Protein AF-A0A2E8VBD3-F1 (afdb_monomer_lite)

Structure (mmCIF, N/CA/C/O backbone):
data_AF-A0A2E8VBD3-F1
#
_entry.id   AF-A0A2E8VBD3-F1
#
loop_
_atom_site.group_PDB
_atom_site.id
_atom_site.type_symbol
_atom_site.label_atom_id
_atom_site.label_alt_id
_atom_site.label_comp_id
_atom_site.label_asym_id
_atom_site.label_entity_id
_atom_site.label_seq_id
_atom_site.pdbx_PDB_ins_code
_atom_site.Cartn_x
_atom_site.Cartn_y
_atom_site.Cartn_z
_atom_site.occupancy
_atom_site.B_iso_or_equiv
_atom_site.auth_seq_id
_atom_site.auth_comp_id
_atom_site.auth_asym_id
_atom_site.auth_atom_id
_atom_site.pdbx_PDB_model_num
ATOM 1 N N . ASP A 1 1 ? -5.736 -14.302 -5.544 1.00 76.19 1 ASP A N 1
ATOM 2 C CA . ASP A 1 1 ? -6.497 -14.669 -4.325 1.00 76.19 1 ASP A CA 1
ATOM 3 C C . ASP A 1 1 ? -6.373 -13.694 -3.163 1.00 76.19 1 ASP A C 1
ATOM 5 O O . ASP A 1 1 ? -7.402 -13.297 -2.637 1.00 76.19 1 ASP A O 1
ATOM 9 N N . MET A 1 2 ? -5.179 -13.204 -2.810 1.00 87.00 2 MET A N 1
ATOM 10 C CA . MET A 1 2 ? -5.014 -12.272 -1.673 1.00 87.00 2 MET A CA 1
ATOM 11 C C . MET A 1 2 ? -5.880 -11.003 -1.744 1.00 87.00 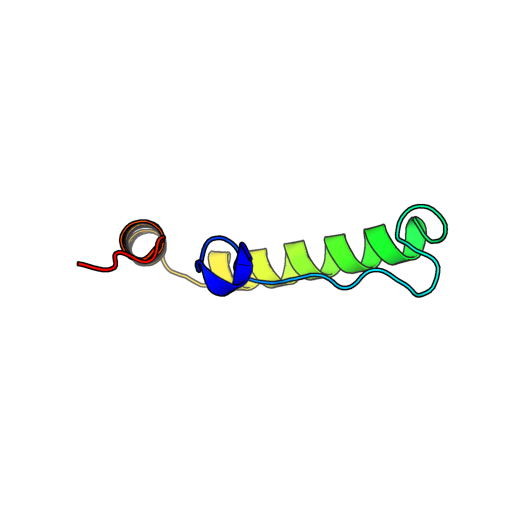2 MET A C 1
ATOM 13 O O . MET A 1 2 ? -6.413 -10.563 -0.730 1.00 87.00 2 MET A O 1
ATOM 17 N N . PHE A 1 3 ? -6.045 -10.429 -2.939 1.00 86.12 3 PHE A N 1
ATOM 18 C CA . PHE A 1 3 ? -6.899 -9.252 -3.135 1.00 86.12 3 PHE A CA 1
ATOM 19 C C . PHE A 1 3 ? -8.383 -9.569 -2.905 1.00 86.12 3 PHE A C 1
ATOM 21 O O . PHE A 1 3 ? -9.095 -8.776 -2.308 1.00 86.12 3 PHE A O 1
ATOM 28 N N . ARG A 1 4 ? -8.837 -10.764 -3.312 1.00 84.88 4 ARG A N 1
ATOM 29 C CA . ARG A 1 4 ? -10.217 -11.222 -3.077 1.00 84.88 4 ARG A CA 1
ATOM 30 C C . ARG A 1 4 ? -10.482 -11.509 -1.596 1.00 84.88 4 ARG A C 1
ATOM 32 O O . ARG A 1 4 ? -11.603 -11.345 -1.145 1.00 84.88 4 ARG A O 1
ATOM 39 N N . ALA A 1 5 ? -9.450 -11.898 -0.849 1.00 85.19 5 ALA A N 1
ATOM 40 C CA . ALA A 1 5 ? -9.513 -12.144 0.591 1.00 85.19 5 ALA A CA 1
ATOM 41 C C . ALA A 1 5 ? -9.313 -10.875 1.453 1.00 85.19 5 ALA A C 1
ATOM 43 O O . ALA A 1 5 ? -9.115 -10.990 2.662 1.00 85.19 5 ALA A O 1
ATOM 44 N N . ASN A 1 6 ? -9.324 -9.675 0.851 1.00 84.62 6 ASN A N 1
ATOM 45 C CA . ASN A 1 6 ? -9.091 -8.384 1.519 1.00 84.62 6 ASN A CA 1
ATOM 46 C C . ASN A 1 6 ? -7.754 -8.277 2.283 1.00 84.62 6 ASN A C 1
ATOM 48 O O . ASN A 1 6 ? -7.607 -7.455 3.187 1.00 84.62 6 ASN A O 1
ATOM 52 N N . LEU A 1 7 ? -6.752 -9.083 1.916 1.00 87.25 7 LEU A N 1
ATOM 53 C CA . LEU A 1 7 ? -5.441 -9.070 2.575 1.00 87.25 7 LEU A CA 1
ATOM 54 C C . LEU A 1 7 ? -4.544 -7.938 2.060 1.00 87.25 7 LEU A C 1
ATOM 56 O O . LEU A 1 7 ? -3.710 -7.412 2.796 1.00 87.25 7 LEU A O 1
ATOM 60 N N . VAL A 1 8 ? -4.711 -7.557 0.791 1.00 91.19 8 VAL A N 1
ATOM 61 C CA . VAL A 1 8 ? -3.906 -6.526 0.121 1.00 91.19 8 VAL A CA 1
ATOM 62 C C . VAL A 1 8 ? -4.802 -5.439 -0.457 1.00 91.19 8 VAL A C 1
ATOM 64 O O . VAL A 1 8 ? -5.843 -5.733 -1.036 1.00 91.19 8 VAL A O 1
ATOM 67 N N . ASP A 1 9 ? -4.381 -4.181 -0.335 1.00 88.81 9 ASP A N 1
ATOM 68 C CA . ASP A 1 9 ? -5.201 -3.034 -0.753 1.00 88.81 9 ASP A CA 1
ATOM 69 C C . ASP A 1 9 ? -5.157 -2.790 -2.266 1.00 88.81 9 ASP A C 1
ATOM 71 O O . ASP A 1 9 ? -6.082 -2.221 -2.844 1.00 88.81 9 ASP A O 1
ATOM 75 N N . LYS A 1 10 ? -4.053 -3.164 -2.925 1.00 90.56 10 LYS A N 1
ATOM 76 C CA . LYS A 1 10 ? -3.830 -2.879 -4.345 1.00 90.56 10 LYS A CA 1
ATOM 77 C C . LYS A 1 10 ? -2.858 -3.868 -4.973 1.00 90.56 10 LYS A C 1
ATOM 79 O O . LYS A 1 10 ? -1.890 -4.284 -4.344 1.00 90.56 10 LYS A O 1
ATOM 84 N N . ILE A 1 11 ? -3.088 -4.172 -6.248 1.00 92.12 11 ILE A N 1
ATOM 85 C CA . ILE A 1 11 ? -2.157 -4.918 -7.097 1.00 92.12 11 ILE A CA 1
ATOM 86 C C . ILE A 1 11 ? -1.436 -3.920 -8.005 1.00 92.12 11 ILE A C 1
ATOM 88 O O . ILE A 1 11 ? -2.067 -3.194 -8.778 1.00 92.12 11 ILE A O 1
ATOM 92 N N . ILE A 1 12 ? -0.109 -3.872 -7.910 1.00 91.62 12 ILE A N 1
ATOM 93 C CA . ILE A 1 12 ? 0.729 -3.094 -8.823 1.00 91.62 12 ILE A CA 1
ATOM 94 C C . ILE A 1 12 ? 1.026 -3.982 -10.029 1.00 91.62 12 ILE A C 1
ATOM 96 O O . ILE A 1 12 ? 1.641 -5.032 -9.878 1.00 91.62 12 ILE A O 1
ATOM 100 N N . LYS A 1 13 ? 0.564 -3.579 -11.218 1.00 89.25 13 LYS A N 1
ATOM 101 C CA . LYS A 1 13 ? 0.820 -4.342 -12.443 1.00 89.25 13 LYS A CA 1
ATOM 102 C C . LYS A 1 13 ? 2.289 -4.247 -12.834 1.00 89.25 13 LYS A C 1
ATOM 104 O O . LYS A 1 13 ? 2.869 -3.159 -12.838 1.00 89.25 13 LYS A O 1
ATOM 109 N N . GLU A 1 14 ? 2.848 -5.384 -13.213 1.00 89.19 14 GLU A N 1
ATOM 110 C CA . GLU A 1 14 ? 4.180 -5.445 -13.790 1.00 89.19 14 GLU A CA 1
ATOM 111 C C . GLU A 1 14 ? 4.209 -4.836 -15.200 1.00 89.19 14 GLU A C 1
ATOM 113 O O . GLU A 1 14 ? 3.192 -4.821 -15.906 1.00 89.19 14 GLU A O 1
ATOM 118 N N . PRO A 1 15 ? 5.362 -4.297 -15.624 1.00 88.62 15 PRO A N 1
ATOM 119 C CA . PRO A 1 15 ? 5.559 -3.875 -17.003 1.00 88.62 15 PRO A CA 1
ATOM 120 C C . PRO A 1 15 ? 5.491 -5.067 -17.968 1.00 88.62 15 PRO A C 1
ATOM 122 O O . PRO A 1 15 ? 5.806 -6.199 -17.605 1.00 88.62 15 PRO A O 1
ATOM 125 N N . LEU A 1 16 ? 5.102 -4.799 -19.219 1.00 86.31 16 LEU A N 1
ATOM 126 C CA . LEU A 1 16 ? 5.107 -5.801 -20.286 1.00 86.31 16 LEU A CA 1
ATOM 127 C C . LEU A 1 16 ? 6.532 -6.356 -20.443 1.00 86.31 16 LEU A C 1
ATOM 129 O O . LEU A 1 16 ? 7.452 -5.578 -20.668 1.00 86.31 16 LEU A O 1
ATOM 133 N N . GLY A 1 17 ? 6.711 -7.668 -20.273 1.00 85.88 17 GLY A N 1
ATOM 134 C CA . GLY A 1 17 ? 8.029 -8.314 -20.208 1.00 85.88 17 GLY A CA 1
ATOM 135 C C . GLY A 1 17 ? 8.543 -8.593 -18.790 1.00 85.88 17 GLY A C 1
ATOM 136 O O . GLY A 1 17 ? 9.623 -9.149 -18.650 1.00 85.88 17 GLY A O 1
ATOM 137 N N . GLY A 1 18 ? 7.781 -8.270 -17.744 1.00 87.75 18 GLY A N 1
ATOM 138 C CA . GLY A 1 18 ? 8.067 -8.656 -16.361 1.00 87.75 18 GLY A CA 1
ATOM 139 C C . GLY A 1 18 ? 8.954 -7.669 -15.600 1.00 87.75 18 GLY A C 1
ATOM 140 O O . GLY A 1 18 ? 9.756 -6.919 -16.170 1.00 87.75 18 GLY A O 1
ATOM 141 N N . ALA A 1 19 ? 8.819 -7.676 -14.274 1.00 89.88 19 ALA A N 1
ATOM 142 C CA . ALA A 1 19 ? 9.534 -6.761 -13.384 1.00 89.88 19 ALA A CA 1
ATOM 143 C C . ALA A 1 19 ? 11.067 -6.880 -13.478 1.00 89.88 19 ALA A C 1
ATOM 145 O O . ALA A 1 19 ? 11.771 -5.873 -13.367 1.00 89.88 19 ALA A O 1
ATOM 146 N N . HIS A 1 20 ? 11.584 -8.090 -13.720 1.00 90.94 20 HIS A N 1
ATOM 147 C CA . HIS A 1 20 ? 13.023 -8.352 -13.822 1.00 90.94 20 HIS A CA 1
ATOM 148 C C . HIS A 1 20 ? 13.671 -7.709 -15.051 1.00 90.94 20 HIS A C 1
ATOM 150 O O . HIS A 1 20 ? 14.797 -7.226 -14.950 1.00 90.94 20 HIS A O 1
ATOM 156 N N . ASN A 1 21 ? 12.956 -7.657 -16.177 1.00 89.31 21 ASN A N 1
ATOM 157 C CA . ASN A 1 21 ? 13.468 -7.078 -17.421 1.00 89.31 21 ASN A CA 1
ATOM 158 C C . ASN A 1 21 ? 13.370 -5.546 -17.424 1.00 89.31 21 ASN A C 1
ATOM 160 O O . ASN A 1 21 ? 14.202 -4.867 -18.017 1.00 89.31 21 ASN A O 1
ATOM 164 N N . PHE A 1 22 ? 12.397 -4.978 -16.703 1.00 91.62 22 PHE A N 1
ATOM 165 C CA . PHE A 1 22 ? 12.169 -3.531 -16.633 1.00 91.62 22 PHE A CA 1
ATOM 166 C C . PHE A 1 22 ? 12.230 -3.011 -15.193 1.00 91.62 22 PHE A C 1
ATOM 168 O O . PHE A 1 22 ? 11.268 -2.440 -14.663 1.00 91.62 22 PHE A O 1
ATOM 175 N N . ARG A 1 23 ? 13.393 -3.185 -14.558 1.00 90.88 23 ARG A N 1
ATOM 176 C CA . ARG A 1 23 ? 13.623 -2.845 -13.143 1.00 90.88 23 ARG A CA 1
ATOM 177 C C . ARG A 1 23 ? 13.396 -1.366 -12.853 1.00 90.88 23 ARG A C 1
ATOM 179 O O . ARG A 1 23 ? 12.605 -1.039 -11.979 1.00 90.88 23 ARG A O 1
ATOM 186 N N . GLU A 1 24 ? 13.986 -0.479 -13.652 1.00 91.00 24 GLU A N 1
ATOM 187 C CA . GLU A 1 24 ? 13.847 0.978 -13.498 1.00 91.00 24 GLU A CA 1
ATOM 188 C C . GLU A 1 24 ? 12.387 1.442 -13.513 1.00 91.00 24 GLU A C 1
ATOM 190 O O . GLU A 1 24 ? 11.941 2.224 -12.669 1.00 91.00 24 GLU A O 1
ATOM 195 N N . LYS A 1 25 ? 11.601 0.917 -14.458 1.00 90.50 25 LYS A N 1
ATOM 196 C CA . LYS A 1 25 ? 10.173 1.227 -14.561 1.00 90.50 25 LYS A CA 1
ATOM 197 C C . LYS A 1 25 ? 9.408 0.682 -13.357 1.00 90.50 25 LYS A C 1
ATOM 199 O O . LYS A 1 25 ? 8.559 1.381 -12.808 1.00 90.50 25 LYS A O 1
ATOM 204 N N . THR A 1 26 ? 9.739 -0.530 -12.919 1.00 92.44 26 THR A N 1
ATOM 205 C CA . THR A 1 26 ? 9.139 -1.156 -11.737 1.00 92.44 26 THR A CA 1
ATOM 206 C C . THR A 1 26 ? 9.435 -0.349 -10.475 1.00 92.44 26 THR A C 1
ATOM 208 O O . THR A 1 26 ? 8.506 -0.012 -9.744 1.00 92.44 26 THR A O 1
ATOM 211 N N . TYR A 1 27 ? 10.685 0.064 -10.255 1.00 92.88 27 TYR A N 1
ATOM 212 C CA . TYR A 1 27 ? 11.077 0.883 -9.107 1.00 92.88 27 TYR A CA 1
ATOM 213 C C . TYR A 1 27 ? 10.337 2.218 -9.076 1.00 92.88 27 TYR A C 1
ATOM 215 O O . TYR A 1 27 ? 9.810 2.605 -8.032 1.00 92.88 27 TYR A O 1
ATOM 223 N N . LYS A 1 28 ? 10.228 2.903 -10.221 1.00 93.56 28 LYS A N 1
ATOM 224 C CA . LYS A 1 28 ? 9.469 4.159 -10.327 1.00 93.56 28 LYS A CA 1
ATOM 225 C C . LYS A 1 28 ? 7.993 3.955 -9.990 1.00 93.56 28 LYS A C 1
ATOM 227 O O . LYS A 1 28 ? 7.432 4.738 -9.223 1.00 93.56 28 LYS A O 1
ATOM 232 N N . THR A 1 29 ? 7.374 2.895 -10.508 1.00 93.38 29 THR A N 1
ATOM 233 C CA . THR A 1 29 ? 5.970 2.572 -10.219 1.00 93.38 29 THR A CA 1
ATOM 234 C C . THR 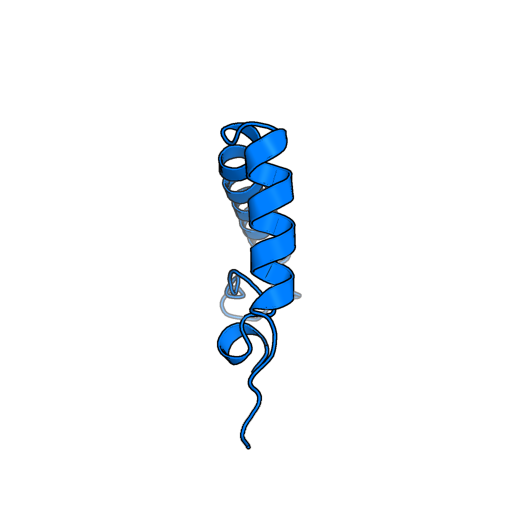A 1 29 ? 5.755 2.242 -8.741 1.00 93.38 29 THR A C 1
ATOM 236 O O . THR A 1 29 ? 4.832 2.783 -8.129 1.00 93.38 29 THR A O 1
ATOM 239 N N . VAL A 1 30 ? 6.617 1.417 -8.141 1.00 94.06 30 VAL A N 1
ATOM 240 C CA . VAL A 1 30 ? 6.545 1.061 -6.714 1.00 94.06 30 VAL A CA 1
ATOM 241 C C . VAL A 1 30 ? 6.741 2.299 -5.841 1.00 94.06 30 VAL A C 1
ATOM 243 O O . VAL A 1 30 ? 5.910 2.566 -4.975 1.00 94.06 30 VAL A O 1
ATOM 246 N N . LYS A 1 31 ? 7.766 3.118 -6.116 1.00 95.06 31 LYS A N 1
ATOM 247 C CA . LYS A 1 31 ? 8.016 4.380 -5.401 1.00 95.06 31 LYS A CA 1
ATOM 248 C C . LYS A 1 31 ? 6.796 5.296 -5.445 1.00 95.06 31 LYS A C 1
ATOM 250 O O . LYS A 1 31 ? 6.383 5.814 -4.409 1.00 95.06 31 LYS A O 1
ATOM 255 N N . LYS A 1 32 ? 6.193 5.472 -6.625 1.00 95.25 32 LYS A N 1
ATOM 256 C CA . LYS A 1 32 ? 4.977 6.277 -6.788 1.00 95.25 32 LYS A CA 1
ATOM 257 C C . LYS A 1 32 ? 3.836 5.748 -5.916 1.00 95.25 32 LYS A C 1
ATOM 259 O O . LYS A 1 32 ? 3.195 6.531 -5.225 1.00 95.25 32 LYS A O 1
ATOM 264 N N . GLN A 1 33 ? 3.615 4.434 -5.901 1.00 95.25 33 GLN A N 1
ATOM 265 C CA . GLN A 1 33 ? 2.540 3.831 -5.110 1.00 95.25 33 GLN A CA 1
ATOM 266 C C . GLN A 1 33 ? 2.765 3.911 -3.600 1.00 95.25 33 GLN A C 1
ATOM 268 O O . GLN A 1 33 ? 1.813 4.171 -2.862 1.00 95.25 33 GLN A O 1
ATOM 273 N N . ILE A 1 34 ? 4.006 3.762 -3.134 1.00 95.25 34 ILE A N 1
ATOM 274 C CA . ILE A 1 34 ? 4.349 3.965 -1.720 1.00 95.25 34 ILE A CA 1
ATOM 275 C C . ILE A 1 34 ? 4.051 5.410 -1.310 1.00 95.25 34 ILE A C 1
ATOM 277 O O . ILE A 1 34 ? 3.380 5.628 -0.305 1.00 95.25 34 ILE A O 1
ATOM 281 N N . LEU A 1 35 ? 4.482 6.396 -2.105 1.00 96.38 35 LEU A N 1
ATOM 282 C CA . LEU A 1 35 ? 4.252 7.814 -1.808 1.00 96.38 35 LEU A CA 1
ATOM 283 C C . LEU A 1 35 ? 2.763 8.184 -1.816 1.00 96.38 35 LEU A C 1
ATOM 285 O O . LEU A 1 35 ? 2.309 8.898 -0.925 1.00 96.38 35 LEU A O 1
ATOM 289 N N . GLU A 1 36 ? 1.992 7.689 -2.788 1.00 95.31 36 GLU A N 1
ATOM 290 C CA . GLU A 1 36 ? 0.535 7.879 -2.829 1.00 95.31 36 GLU A CA 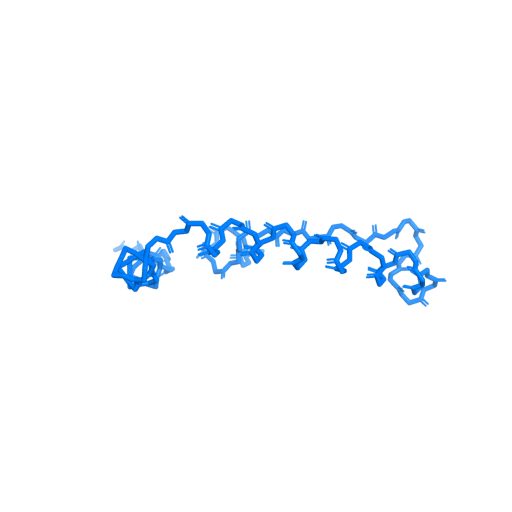1
ATOM 291 C C . GLU A 1 36 ? -0.149 7.283 -1.593 1.00 95.31 36 GLU A C 1
ATOM 293 O O . GLU A 1 36 ? -1.030 7.912 -1.007 1.00 95.31 36 GLU A O 1
ATOM 298 N N . SER A 1 37 ? 0.268 6.087 -1.172 1.00 94.38 37 SER A N 1
ATOM 299 C CA . SER A 1 37 ? -0.302 5.410 -0.001 1.00 94.38 37 SER A CA 1
ATOM 300 C C . SER A 1 37 ? 0.076 6.124 1.295 1.00 94.38 37 SER A C 1
ATOM 302 O O . SER A 1 37 ? -0.765 6.309 2.170 1.00 94.38 37 SER A O 1
ATOM 304 N N . TYR A 1 38 ? 1.322 6.585 1.402 1.00 94.94 38 TYR A N 1
ATOM 305 C CA . TYR A 1 38 ? 1.809 7.340 2.550 1.00 94.94 38 TYR A CA 1
ATOM 306 C C . TYR A 1 38 ? 1.054 8.659 2.732 1.00 94.94 38 TYR A C 1
ATOM 308 O O . T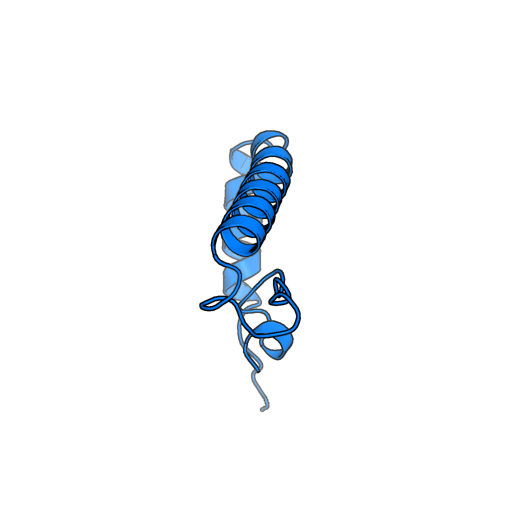YR A 1 38 ? 0.574 8.921 3.832 1.00 94.94 38 TYR A O 1
ATOM 316 N N . LYS A 1 39 ? 0.874 9.447 1.662 1.00 95.50 39 LYS A N 1
ATOM 317 C CA . LYS A 1 39 ? 0.129 10.717 1.719 1.00 95.50 39 LYS A CA 1
ATOM 318 C C . LYS A 1 39 ? -1.281 10.523 2.278 1.00 95.50 39 LYS A C 1
ATOM 320 O O . LYS A 1 39 ? -1.648 11.182 3.245 1.00 95.50 39 LYS A O 1
ATOM 325 N N . LYS A 1 40 ? -2.004 9.521 1.766 1.00 92.56 40 LYS A N 1
ATOM 326 C CA . LYS A 1 40 ? -3.343 9.160 2.260 1.00 92.56 40 LYS A CA 1
ATOM 327 C C . LYS A 1 40 ? -3.356 8.784 3.740 1.00 92.56 40 LYS A C 1
ATOM 329 O O . LYS A 1 40 ? -4.340 9.035 4.417 1.00 92.56 40 LYS A O 1
ATOM 334 N N . LEU A 1 41 ? -2.299 8.146 4.244 1.00 92.50 41 LEU A N 1
ATOM 335 C CA . LEU A 1 41 ? -2.221 7.732 5.647 1.00 92.50 41 LEU A CA 1
ATOM 336 C C . LEU A 1 41 ? -1.841 8.884 6.581 1.00 92.50 41 LEU A C 1
ATOM 338 O O . LEU A 1 41 ? -2.327 8.921 7.712 1.00 92.50 41 LEU A O 1
ATOM 342 N N . VAL A 1 42 ? -0.976 9.796 6.133 1.00 93.88 42 VAL A N 1
ATOM 343 C CA . VAL A 1 42 ? -0.521 10.950 6.924 1.00 93.88 42 VAL A CA 1
ATOM 344 C C . VAL A 1 42 ? -1.646 11.947 7.161 1.00 93.88 42 VAL A C 1
ATOM 346 O O . VAL A 1 42 ? -1.764 12.439 8.276 1.00 93.88 42 VAL A O 1
ATOM 349 N N . GLU A 1 43 ? -2.504 12.170 6.165 1.00 93.62 43 GLU A N 1
ATOM 350 C CA . GLU A 1 43 ? -3.681 13.047 6.270 1.00 93.62 43 GLU A CA 1
ATOM 351 C C . GLU A 1 43 ? -4.737 12.535 7.270 1.00 93.62 43 GLU A C 1
ATOM 353 O O . GLU A 1 43 ? -5.628 13.275 7.677 1.00 93.62 43 GLU A O 1
ATOM 358 N N . ILE A 1 44 ? -4.650 11.269 7.695 1.00 94.44 44 ILE A N 1
ATOM 359 C CA . ILE A 1 44 ? -5.557 10.693 8.690 1.00 94.44 44 ILE A CA 1
ATOM 360 C C . ILE A 1 44 ? -5.019 10.961 10.095 1.00 94.44 44 ILE A C 1
ATOM 362 O O . ILE A 1 44 ? -3.905 10.546 10.424 1.00 94.44 44 ILE A O 1
ATOM 366 N N . GLU A 1 45 ? -5.863 11.535 10.950 1.00 95.56 45 GLU A N 1
ATOM 367 C CA . GLU A 1 45 ? -5.602 11.730 12.379 1.00 95.56 45 GLU A CA 1
ATOM 368 C C . GLU A 1 45 ? -5.103 10.450 13.081 1.00 95.56 45 GLU A C 1
ATOM 370 O O . GLU A 1 45 ? -5.671 9.371 12.863 1.00 95.56 45 GLU A O 1
ATOM 375 N N . PRO A 1 46 ? -4.102 10.522 13.982 1.00 94.44 46 PRO A N 1
ATOM 376 C CA . PRO A 1 46 ? -3.482 9.341 14.587 1.00 94.44 46 PRO A CA 1
ATOM 377 C C . PRO A 1 46 ? -4.476 8.374 15.246 1.00 94.44 46 PRO A C 1
ATOM 379 O O . PRO A 1 46 ? -4.399 7.164 15.025 1.00 94.44 46 PRO A O 1
ATOM 382 N N . ARG A 1 47 ? -5.454 8.894 16.004 1.00 94.69 47 ARG A N 1
ATOM 383 C CA . ARG A 1 47 ? -6.486 8.070 16.662 1.00 94.69 47 ARG A CA 1
ATOM 384 C C . ARG A 1 47 ? -7.353 7.330 15.643 1.00 94.69 47 ARG A C 1
ATOM 386 O O . ARG A 1 47 ? -7.570 6.126 15.771 1.00 94.69 47 ARG A O 1
ATOM 393 N N . LYS A 1 48 ? -7.778 8.031 14.589 1.00 94.75 48 LYS A N 1
ATOM 394 C CA . LYS A 1 48 ? -8.583 7.460 13.502 1.00 94.75 48 LYS A CA 1
ATOM 395 C C . LYS A 1 48 ? -7.789 6.425 12.704 1.00 94.75 48 LYS A C 1
ATOM 397 O O . LYS A 1 48 ? -8.317 5.373 12.361 1.00 94.75 48 LYS A O 1
ATOM 402 N N . ARG A 1 49 ? -6.494 6.662 12.474 1.00 93.75 49 ARG A N 1
ATOM 403 C CA . ARG A 1 49 ? -5.594 5.722 11.786 1.00 93.75 49 ARG A CA 1
ATOM 404 C C . ARG A 1 49 ? -5.461 4.395 12.540 1.00 93.75 49 ARG A C 1
ATOM 406 O O . ARG A 1 49 ? -5.448 3.337 11.914 1.00 93.75 49 ARG A O 1
ATOM 413 N N . ILE A 1 50 ? -5.391 4.440 13.873 1.00 94.25 50 ILE A N 1
ATOM 414 C CA . ILE A 1 50 ? -5.354 3.238 14.724 1.00 94.25 50 ILE A CA 1
ATOM 415 C C . ILE A 1 50 ? -6.668 2.461 14.618 1.00 94.25 50 ILE A C 1
ATOM 417 O O . ILE A 1 50 ? -6.639 1.242 14.441 1.00 94.25 50 ILE A O 1
ATOM 421 N N . GLN A 1 51 ? -7.807 3.153 14.686 1.00 95.69 51 GLN A N 1
ATOM 422 C CA . GLN A 1 51 ? -9.119 2.526 14.532 1.00 95.69 51 GLN A CA 1
ATOM 423 C C . GLN A 1 51 ? -9.254 1.829 13.170 1.00 95.69 51 GLN A C 1
ATOM 425 O O . GLN A 1 51 ? -9.543 0.635 13.124 1.00 95.69 51 GLN A O 1
ATOM 430 N N . LEU A 1 52 ? -8.943 2.528 12.074 1.00 93.88 52 LEU A N 1
ATOM 431 C CA . LEU A 1 52 ? -9.002 1.971 10.717 1.00 93.88 52 LEU A CA 1
ATOM 432 C C . LEU A 1 52 ? -8.110 0.737 10.551 1.00 93.88 52 LEU A C 1
ATOM 434 O O . LEU A 1 52 ? -8.486 -0.219 9.876 1.00 93.88 52 LEU A O 1
ATOM 438 N N . ARG A 1 53 ? -6.933 0.724 11.189 1.00 93.44 53 ARG A N 1
ATOM 439 C CA . ARG A 1 53 ? -6.054 -0.450 11.191 1.00 93.44 53 ARG A CA 1
ATOM 440 C C . ARG A 1 53 ? -6.729 -1.647 11.861 1.00 93.44 53 ARG A C 1
ATOM 442 O O . ARG A 1 53 ? -6.704 -2.734 11.294 1.00 93.44 53 ARG A O 1
ATOM 449 N N . ARG A 1 54 ? -7.327 -1.459 13.041 1.00 93.38 54 ARG A N 1
ATOM 450 C CA . ARG A 1 54 ? -8.040 -2.531 13.762 1.00 93.38 54 ARG A CA 1
ATOM 451 C C . ARG A 1 54 ? -9.210 -3.072 12.945 1.00 93.38 54 ARG A C 1
ATOM 453 O O . ARG A 1 54 ? -9.348 -4.285 12.808 1.00 93.38 54 ARG A O 1
ATOM 460 N N . GLU A 1 55 ? -10.001 -2.182 12.354 1.00 92.31 55 GLU A N 1
ATOM 461 C CA . GLU A 1 55 ? -11.125 -2.557 11.493 1.00 92.31 55 GLU A CA 1
ATOM 462 C C . GLU A 1 55 ? -10.669 -3.341 10.263 1.00 92.31 55 GLU A C 1
ATOM 464 O O . GLU A 1 55 ? -11.284 -4.350 9.929 1.00 92.31 55 GLU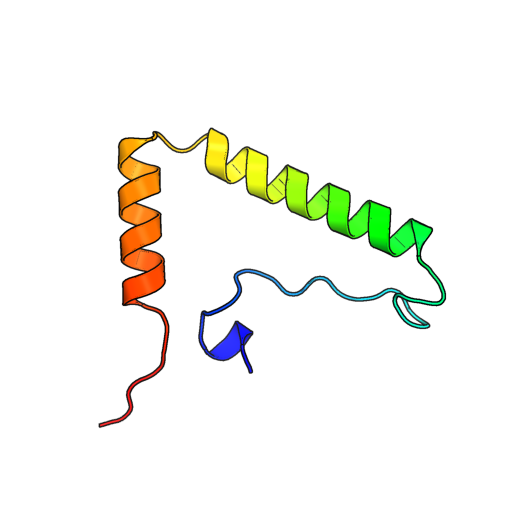 A O 1
ATOM 469 N N . LYS A 1 56 ? -9.573 -2.917 9.616 1.00 90.44 56 LYS A N 1
ATOM 470 C CA . LYS A 1 56 ? -8.999 -3.626 8.469 1.00 90.44 56 LYS A CA 1
ATOM 471 C C . LYS A 1 56 ? -8.695 -5.078 8.826 1.00 90.44 56 LYS A C 1
ATOM 473 O O . LYS A 1 56 ? -9.176 -5.963 8.134 1.00 90.44 56 LYS A O 1
ATOM 478 N N . PHE A 1 57 ? -7.947 -5.319 9.904 1.00 89.56 57 PHE A N 1
ATOM 479 C CA . PHE A 1 57 ? -7.594 -6.680 10.324 1.00 89.56 57 PHE A CA 1
ATOM 480 C C . PHE A 1 57 ? -8.808 -7.506 10.754 1.00 89.56 57 PHE A C 1
ATOM 482 O O . PHE A 1 57 ? -8.860 -8.691 10.458 1.00 89.56 57 PHE A O 1
ATOM 489 N N . SER A 1 58 ? -9.806 -6.882 11.383 1.00 88.62 58 SER A N 1
ATOM 490 C CA . SER A 1 58 ? -11.034 -7.579 11.795 1.00 88.62 58 SER A CA 1
ATOM 491 C C . SER A 1 58 ? -11.882 -8.040 10.603 1.00 88.62 58 SER A C 1
ATOM 493 O O . SER A 1 58 ? -12.625 -9.005 10.713 1.00 88.62 58 SER A O 1
ATOM 495 N N . LYS A 1 59 ? -11.775 -7.347 9.462 1.00 86.25 59 LYS A N 1
ATOM 496 C CA . LYS A 1 59 ? -12.474 -7.667 8.206 1.00 86.25 59 LYS A CA 1
ATOM 497 C C . LYS A 1 59 ? -11.647 -8.553 7.261 1.00 86.25 59 LYS A C 1
ATOM 499 O O . LYS A 1 59 ? -12.092 -8.817 6.145 1.00 86.25 59 LYS A O 1
ATOM 504 N N . MET A 1 60 ? -10.432 -8.952 7.651 1.00 88.06 60 M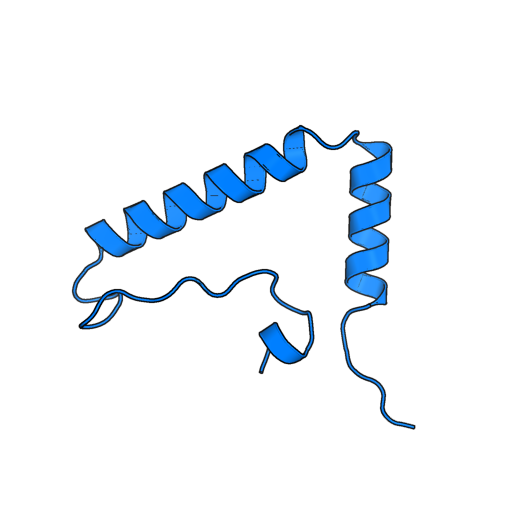ET A N 1
ATOM 505 C CA . MET A 1 60 ? -9.603 -9.850 6.843 1.00 88.06 60 MET A CA 1
ATOM 506 C C . MET A 1 60 ? -10.076 -11.295 6.986 1.00 88.06 60 MET A C 1
ATOM 508 O O . MET A 1 60 ? -10.304 -11.772 8.093 1.00 88.06 60 MET A O 1
ATOM 512 N N . GLY A 1 61 ? -10.127 -12.008 5.860 1.00 72.06 61 GLY A N 1
ATOM 513 C CA . GLY A 1 61 ? -10.621 -13.382 5.796 1.00 72.06 61 GLY A CA 1
ATOM 514 C C . GLY A 1 61 ? -12.091 -13.461 5.380 1.00 72.06 61 GLY A C 1
ATOM 515 O O . GLY A 1 61 ? -12.863 -12.523 5.554 1.00 72.06 61 GLY A O 1
ATOM 516 N N . MET A 1 62 ? -12.466 -14.589 4.777 1.00 68.25 62 MET A N 1
ATOM 517 C CA . MET A 1 62 ? -13.857 -14.921 4.474 1.00 68.25 62 MET A CA 1
ATOM 518 C C . MET A 1 62 ? -14.196 -16.192 5.241 1.00 68.25 62 MET A C 1
ATOM 520 O O . MET A 1 62 ? -13.631 -17.244 4.946 1.00 68.25 62 MET A O 1
ATOM 524 N N . PHE A 1 63 ? -15.076 -16.081 6.234 1.00 70.31 63 PHE A N 1
ATOM 525 C CA . PHE A 1 63 ? -15.629 -17.237 6.928 1.00 70.31 63 PHE A CA 1
ATOM 526 C C . PHE A 1 63 ? -16.904 -17.656 6.191 1.00 70.31 63 PHE A C 1
ATOM 528 O O . PHE A 1 63 ? -17.774 -16.822 5.936 1.00 70.31 63 PHE A O 1
ATOM 535 N N . LYS A 1 64 ? -16.969 -18.918 5.772 1.00 61.62 64 LYS A N 1
ATOM 536 C CA . LYS A 1 64 ? -18.214 -19.566 5.361 1.00 61.62 64 LYS A CA 1
ATOM 537 C C . LYS A 1 64 ? -18.578 -20.504 6.501 1.00 61.62 64 LYS A C 1
ATOM 539 O O . LYS A 1 64 ? -17.764 -21.374 6.806 1.00 61.62 64 LYS A O 1
ATOM 544 N N . ASP A 1 65 ? -19.735 -20.271 7.106 1.00 53.00 65 ASP A N 1
ATOM 545 C CA . ASP A 1 65 ? -20.377 -21.243 7.993 1.00 53.00 65 ASP A CA 1
ATOM 546 C C . ASP A 1 65 ? -20.785 -22.503 7.212 1.00 53.00 65 ASP A C 1
ATOM 548 O O . ASP A 1 65 ? -21.100 -22.377 5.999 1.00 53.00 65 ASP A O 1
#

Sequence (65 aa):
DMFRANLVDKIIKEPLGGAHNFREKTYKTVKKQILESYKKLVEIEPRKRIQLRREKFSKMGMFKD

pLDDT: mean 89.26, std 8.1, range [53.0, 96.38]

Secondary structure (DSSP, 8-state):
-TTTTT--S-PPPPPTT-TTT-HHHHHHHHHHHHHHHHHHHHTS-HHHHHHHHHHHHHT-S----

Foldseek 3Di:
DCVVQLNDDDDQDADDVGCVVVVVVVVVSVVVVVVVVVVVLVPDDPVVSVVVVVVSVVSGGDDDD

Radius of gyration: 15.56 Å; chains: 1; bounding box: 34×34×37 Å